Protein AF-A0A7S2AHQ2-F1 (afdb_monomer_lite)

Foldseek 3Di:
DALVVCVVVVVVVVVVCVVVVNNDDDRDDFQPDDPNDDPVCPDPDPDDNCNRCVQVDLVNRLVVLLVVLVDQAPDDPNDDPPHHVPDAAEQEDEEVSLLSSVVSCVVPVVSHVYYDRHPYPNCVPVD

pLDDT: mean 93.43, std 5.97, range [57.47, 98.69]

Radius of gyration: 15.92 Å; chains: 1; bounding box: 41×31×38 Å

Organism: NCBI:txid41880

InterPro domains:
  IPR008758 Peptidase S28 [PF05577] (10-127)
  IPR029058 Alpha/Beta hydrolase fold [G3DSA:3.40.50.1820] (1-127)
  IPR029058 Alpha/Beta hydrolase fold [SSF53474] (9-111)

Secondary structure (DSSP, 8-state):
--HHHHHHH-HHHHHHHTTTTSPPP---PPTTSTT---GGGS--SS--HHHHHTT-SHHHHHHHHHHHHHHHHH-STT--TT--TT---EEEEETHHHHHHHHHHHH-TTT-SEEEEET--TTTT--

Sequence (127 aa):
ADVTLYLNATGLMWESASKLDDAALVFAEHRYYGKSLPENLLRDDETTLSDKLRFLSVEQALADYAHLIFTLKNGGAASIPGVGPSSPFIAFGGSYGGMLAYWFRLTYPASTVGAIAASAPAFSFLD

Structure (mmCIF, N/CA/C/O backbone):
data_AF-A0A7S2AHQ2-F1
#
_entry.id   AF-A0A7S2AHQ2-F1
#
loop_
_atom_site.group_PDB
_atom_site.id
_atom_site.type_symbol
_atom_site.label_atom_id
_atom_site.label_alt_id
_atom_site.label_comp_id
_atom_site.label_asym_id
_atom_site.label_entity_id
_atom_site.label_seq_id
_atom_site.pdbx_PDB_ins_code
_atom_site.Cartn_x
_atom_site.Cartn_y
_atom_site.Cartn_z
_atom_site.occupancy
_atom_site.B_iso_or_equiv
_atom_site.auth_seq_id
_atom_site.auth_comp_id
_atom_site.auth_asym_id
_atom_site.auth_atom_id
_atom_site.pdbx_PDB_model_num
ATOM 1 N N . ALA A 1 1 ? 1.102 5.611 -10.631 1.00 74.31 1 ALA A N 1
ATOM 2 C CA . ALA A 1 1 ? 0.630 6.997 -10.426 1.00 74.31 1 ALA A CA 1
ATOM 3 C C . ALA A 1 1 ? 1.210 7.516 -9.117 1.00 74.31 1 ALA A C 1
ATOM 5 O O . ALA A 1 1 ? 1.493 6.685 -8.261 1.00 74.31 1 ALA A O 1
ATOM 6 N N . ASP A 1 2 ? 1.405 8.829 -8.988 1.00 86.56 2 ASP A N 1
ATOM 7 C CA . ASP A 1 2 ? 1.795 9.472 -7.722 1.00 86.56 2 ASP A CA 1
ATOM 8 C C . ASP A 1 2 ? 0.761 9.159 -6.625 1.00 86.56 2 ASP A C 1
ATOM 10 O O . ASP A 1 2 ? -0.445 9.110 -6.898 1.00 86.56 2 ASP A O 1
ATOM 14 N N . VAL A 1 3 ? 1.226 8.912 -5.399 1.00 91.31 3 VAL A N 1
ATOM 15 C CA . VAL A 1 3 ? 0.376 8.511 -4.271 1.00 91.31 3 VAL A CA 1
ATOM 16 C C . VAL A 1 3 ? -0.697 9.548 -3.912 1.00 91.31 3 VAL A C 1
ATOM 18 O O . VAL A 1 3 ? -1.783 9.183 -3.453 1.00 91.31 3 VAL A O 1
ATOM 21 N N . THR A 1 4 ? -0.450 10.832 -4.177 1.00 91.88 4 THR A N 1
ATOM 22 C CA . THR A 1 4 ? -1.382 11.939 -3.901 1.00 91.88 4 THR A CA 1
ATOM 23 C C . THR A 1 4 ? -2.707 11.802 -4.646 1.00 91.88 4 THR A C 1
ATOM 25 O O . THR A 1 4 ? -3.745 12.224 -4.134 1.00 91.88 4 THR A O 1
ATOM 28 N N . LEU A 1 5 ? -2.711 11.140 -5.810 1.00 90.88 5 LEU A N 1
ATOM 29 C CA . LEU A 1 5 ? -3.942 10.799 -6.522 1.00 90.88 5 LEU A CA 1
ATOM 30 C C . LEU A 1 5 ? -4.876 9.969 -5.632 1.00 90.88 5 LEU A C 1
ATOM 32 O O . LEU A 1 5 ? -6.066 10.262 -5.539 1.00 90.88 5 LEU A O 1
ATOM 36 N N . TYR A 1 6 ? -4.339 8.953 -4.957 1.00 92.19 6 TYR A N 1
ATOM 37 C CA . TYR A 1 6 ? -5.125 8.072 -4.096 1.00 92.19 6 TYR A CA 1
ATOM 38 C C . TYR A 1 6 ? -5.517 8.760 -2.794 1.00 92.19 6 TYR A C 1
ATOM 40 O O . TYR A 1 6 ? -6.646 8.582 -2.340 1.00 92.19 6 TYR A O 1
ATOM 48 N N . LEU A 1 7 ? -4.635 9.592 -2.236 1.00 91.81 7 LEU A N 1
ATOM 49 C CA . LEU A 1 7 ? -4.940 10.419 -1.068 1.00 91.81 7 LEU A CA 1
ATOM 50 C C . LEU A 1 7 ? -6.206 11.259 -1.304 1.00 91.81 7 LEU A C 1
ATOM 52 O O . LEU A 1 7 ? -7.108 11.273 -0.467 1.00 91.81 7 LEU A O 1
ATOM 56 N N . ASN A 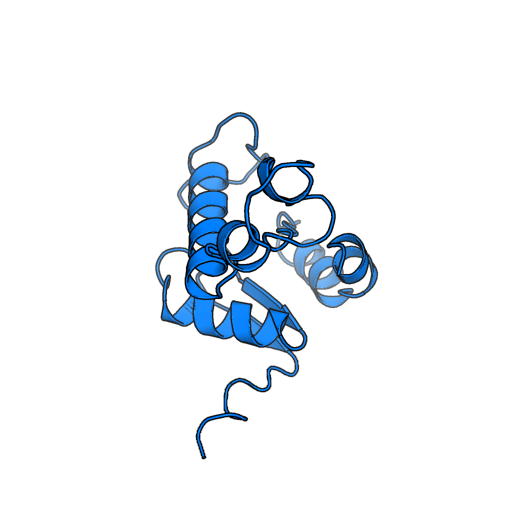1 8 ? -6.302 11.883 -2.481 1.00 91.62 8 ASN A N 1
ATOM 57 C CA . ASN A 1 8 ? -7.409 12.766 -2.849 1.00 91.62 8 ASN A CA 1
ATOM 58 C C . ASN A 1 8 ? -8.669 12.025 -3.329 1.00 91.62 8 ASN A C 1
ATOM 60 O O . ASN A 1 8 ? -9.758 12.590 -3.281 1.00 91.62 8 ASN A O 1
ATOM 64 N N . ALA A 1 9 ? -8.540 10.782 -3.805 1.00 92.00 9 ALA A N 1
ATOM 65 C CA . ALA A 1 9 ? -9.644 10.026 -4.405 1.00 92.00 9 ALA A CA 1
ATOM 66 C C . ALA A 1 9 ? -10.218 8.912 -3.508 1.00 92.00 9 ALA A C 1
ATOM 68 O O . ALA A 1 9 ? -11.219 8.294 -3.869 1.00 92.00 9 ALA A O 1
ATOM 69 N N . THR A 1 10 ? -9.624 8.645 -2.340 1.00 92.88 10 THR A N 1
ATOM 70 C CA . THR A 1 10 ? -10.043 7.543 -1.453 1.00 92.88 10 THR A CA 1
ATOM 71 C C . THR A 1 10 ? -10.824 8.054 -0.239 1.00 92.88 10 THR A C 1
ATOM 73 O O . THR A 1 10 ? -10.416 7.869 0.906 1.00 92.88 10 THR A O 1
ATOM 76 N N . GLY A 1 11 ? -11.975 8.695 -0.484 1.00 94.56 11 GLY A N 1
ATOM 77 C CA . GLY A 1 11 ? -12.836 9.284 0.559 1.00 94.56 11 GLY A CA 1
ATOM 78 C C . GLY A 1 11 ? -13.212 8.312 1.686 1.00 94.56 11 GLY A C 1
ATOM 79 O O . GLY A 1 11 ? -13.162 8.671 2.860 1.00 94.56 11 GLY A O 1
ATOM 80 N N . LEU A 1 12 ? -13.467 7.044 1.345 1.00 95.31 12 LEU A N 1
ATOM 81 C CA . LEU A 1 12 ? -13.839 6.011 2.316 1.00 95.31 12 LEU A CA 1
ATOM 82 C C . LEU A 1 12 ? -12.793 5.812 3.427 1.00 95.31 12 LEU A C 1
ATOM 84 O O . LEU A 1 12 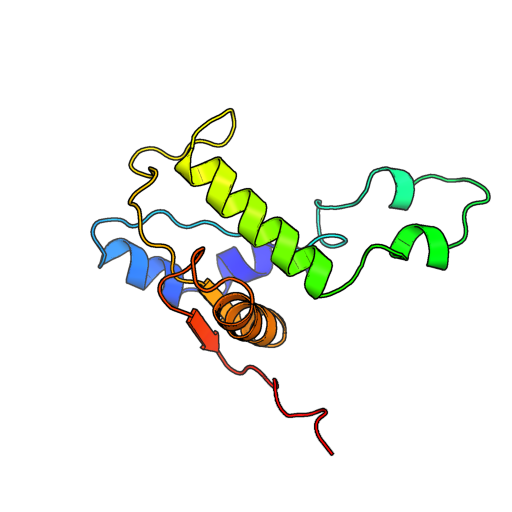? -13.173 5.531 4.563 1.00 95.31 12 LEU A O 1
ATOM 88 N N . MET A 1 13 ? -11.493 5.958 3.135 1.00 96.19 13 MET A N 1
ATOM 89 C CA . MET A 1 13 ? -10.446 5.842 4.160 1.00 96.19 13 MET A CA 1
ATOM 90 C C . MET A 1 13 ? -10.563 6.968 5.193 1.00 96.19 13 MET A C 1
ATOM 92 O O . MET A 1 13 ? -10.530 6.696 6.390 1.00 96.19 13 MET A O 1
ATOM 96 N N . TRP A 1 14 ? -10.781 8.205 4.742 1.00 96.06 14 TRP A N 1
ATOM 97 C CA . TRP A 1 14 ? -10.970 9.373 5.608 1.00 96.06 14 TRP A CA 1
ATOM 98 C C . TRP A 1 14 ? -12.225 9.255 6.481 1.00 96.06 14 TRP A C 1
ATOM 100 O O . TRP A 1 14 ? -12.185 9.482 7.692 1.00 96.06 14 TRP A O 1
ATOM 110 N N . GLU A 1 15 ? -13.339 8.835 5.884 1.00 95.81 15 GLU A N 1
ATOM 111 C CA . GLU A 1 15 ? -14.598 8.632 6.605 1.00 95.81 15 GLU A CA 1
ATOM 112 C C . GLU A 1 15 ? -14.526 7.479 7.610 1.00 95.81 15 GLU A C 1
ATOM 114 O O . GLU A 1 15 ? -15.155 7.540 8.664 1.00 95.81 15 GLU A O 1
ATOM 119 N N . SER A 1 16 ? -13.779 6.419 7.293 1.00 94.88 16 SER A N 1
ATOM 120 C CA . SER A 1 16 ? -13.617 5.272 8.190 1.00 94.88 16 SER A CA 1
ATOM 121 C C . SER A 1 16 ? -12.684 5.606 9.348 1.00 94.88 16 SER A C 1
ATOM 123 O O . SER A 1 16 ? -13.000 5.268 10.484 1.00 94.88 16 SER A O 1
ATOM 125 N N . ALA A 1 17 ? -11.574 6.302 9.085 1.00 94.06 17 ALA A N 1
ATOM 126 C CA . ALA A 1 17 ? -10.613 6.692 10.112 1.00 94.06 17 ALA A CA 1
ATOM 127 C C . ALA A 1 17 ? -11.258 7.530 11.221 1.00 94.06 17 ALA A C 1
ATOM 129 O O . ALA A 1 17 ? -11.116 7.189 12.392 1.00 94.06 17 ALA A O 1
ATOM 130 N N . SER A 1 18 ? -12.060 8.538 10.856 1.00 94.75 18 SER A N 1
ATOM 131 C CA . SER A 1 18 ? -12.775 9.381 11.833 1.00 94.75 18 SER A CA 1
ATOM 132 C C . SER A 1 18 ? -13.810 8.623 12.677 1.00 94.75 18 SER A C 1
ATOM 134 O O . SER A 1 18 ? -14.196 9.078 13.748 1.00 94.75 18 SER A O 1
ATOM 136 N N . LYS A 1 19 ? -14.269 7.449 12.223 1.00 95.06 19 LYS A N 1
ATOM 137 C CA . LYS A 1 19 ? -15.205 6.583 12.963 1.00 95.06 19 LYS A CA 1
ATOM 138 C C . LYS A 1 19 ? -14.506 5.501 13.787 1.00 95.06 19 LYS A C 1
ATOM 140 O O . LYS A 1 19 ? -15.163 4.836 14.583 1.00 95.06 19 LYS A O 1
ATOM 145 N N . LEU A 1 20 ? -13.206 5.299 13.584 1.00 91.19 20 LEU A N 1
ATOM 146 C CA . LEU A 1 20 ? -12.400 4.254 14.212 1.00 91.19 20 LEU A CA 1
ATOM 147 C C . LEU A 1 20 ? -11.407 4.860 15.209 1.00 91.19 20 LEU A C 1
ATOM 149 O O . LEU A 1 20 ? -10.224 4.538 15.162 1.00 91.19 20 LEU A O 1
ATOM 153 N N . ASP A 1 21 ? -11.912 5.733 16.087 1.00 87.44 21 ASP A N 1
ATOM 154 C CA . ASP A 1 21 ? -11.120 6.422 17.119 1.00 87.44 21 ASP A CA 1
ATOM 155 C C . ASP A 1 21 ? -9.919 7.181 16.524 1.00 87.44 21 ASP A C 1
ATOM 157 O O . ASP A 1 21 ? -8.778 7.025 16.951 1.00 87.44 21 ASP A O 1
ATOM 161 N N . ASP A 1 22 ? -10.189 7.945 15.457 1.00 86.75 22 ASP A N 1
ATOM 162 C CA . ASP A 1 22 ? -9.200 8.716 14.695 1.00 86.75 22 ASP A CA 1
ATOM 163 C C . ASP A 1 22 ? -7.985 7.882 14.254 1.00 86.75 22 ASP A C 1
ATOM 165 O O . ASP A 1 22 ? -6.821 8.257 14.431 1.00 86.75 22 ASP A O 1
ATOM 169 N N . ALA A 1 23 ? -8.267 6.726 13.643 1.00 93.75 23 ALA A N 1
ATOM 170 C CA . ALA A 1 23 ? -7.242 5.810 13.163 1.00 93.75 23 ALA A CA 1
ATOM 171 C C . ALA A 1 23 ? -6.224 6.510 12.244 1.00 93.75 23 ALA A C 1
ATOM 173 O O . ALA A 1 23 ? -6.579 7.253 11.325 1.00 93.75 23 ALA A O 1
ATOM 174 N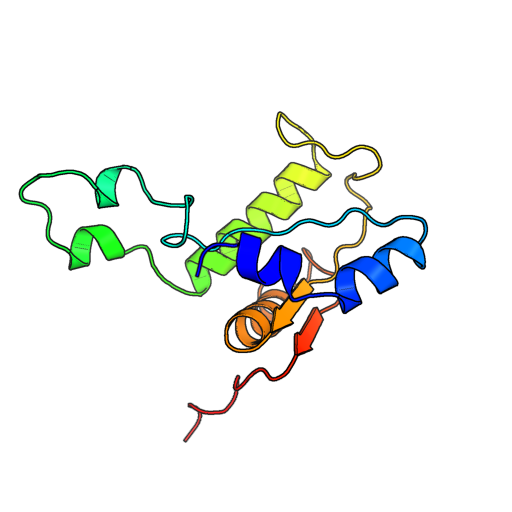 N . ALA A 1 24 ? -4.941 6.207 12.446 1.00 94.38 24 ALA A N 1
ATOM 175 C CA . ALA A 1 24 ? -3.877 6.729 11.600 1.00 94.38 24 ALA A CA 1
ATOM 176 C C . ALA A 1 24 ? -4.047 6.278 10.138 1.00 94.38 24 ALA A C 1
ATOM 178 O O . ALA A 1 24 ? -4.227 5.092 9.849 1.00 94.38 24 ALA A O 1
ATOM 179 N N . LEU A 1 25 ? -3.922 7.225 9.207 1.00 94.94 25 LEU A N 1
ATOM 180 C CA . LEU A 1 25 ? -3.936 6.958 7.772 1.00 94.94 25 LEU A CA 1
ATOM 181 C C . LEU A 1 25 ? -2.516 6.944 7.215 1.00 94.94 25 LEU A C 1
ATOM 183 O O . LEU A 1 25 ? -1.768 7.910 7.350 1.00 94.94 25 LEU A O 1
ATOM 187 N N . VAL A 1 26 ? -2.167 5.848 6.544 1.00 95.44 26 VAL A N 1
ATOM 188 C CA . VAL A 1 26 ? -0.866 5.664 5.897 1.00 95.44 26 VAL A CA 1
ATOM 189 C C . VAL A 1 26 ? -1.093 5.383 4.420 1.00 95.44 26 VAL A C 1
ATOM 191 O O . VAL A 1 26 ? -1.677 4.365 4.055 1.00 95.44 26 VAL A O 1
ATOM 194 N N . PHE A 1 27 ? -0.601 6.279 3.567 1.00 96.44 27 PHE A N 1
ATOM 195 C CA . PHE A 1 27 ? -0.584 6.098 2.119 1.00 96.44 27 PHE A CA 1
ATOM 196 C C . PHE A 1 27 ? 0.843 5.762 1.682 1.00 96.44 27 PHE A C 1
ATOM 198 O O . PHE A 1 27 ? 1.698 6.640 1.591 1.00 96.44 27 PHE A O 1
ATOM 205 N N . ALA A 1 28 ? 1.107 4.476 1.451 1.00 96.19 28 ALA A N 1
ATOM 206 C CA . ALA A 1 28 ? 2.413 3.997 1.016 1.00 96.19 28 ALA A CA 1
ATOM 207 C C . ALA A 1 28 ? 2.542 4.109 -0.509 1.00 96.19 28 ALA A C 1
ATOM 209 O O . ALA A 1 28 ? 1.827 3.432 -1.252 1.00 96.19 28 ALA A O 1
ATOM 210 N N . GLU A 1 29 ? 3.452 4.958 -0.985 1.00 97.56 29 GLU A N 1
ATOM 211 C CA . GLU A 1 29 ? 3.739 5.060 -2.414 1.00 97.56 29 GLU A CA 1
ATOM 212 C C . GLU A 1 29 ? 4.427 3.783 -2.916 1.00 97.56 29 GLU A C 1
ATOM 214 O O . GLU A 1 29 ? 5.296 3.209 -2.260 1.00 97.56 29 GLU A O 1
ATOM 219 N N . HIS A 1 30 ? 3.990 3.289 -4.073 1.00 97.81 30 HIS A N 1
ATOM 220 C CA . HIS A 1 30 ? 4.547 2.081 -4.668 1.00 97.81 30 HIS A CA 1
ATOM 221 C C . HIS A 1 30 ? 5.944 2.366 -5.227 1.00 97.81 30 HIS A C 1
ATOM 223 O O . HIS A 1 30 ? 6.140 3.370 -5.915 1.00 97.81 30 HIS A O 1
ATOM 229 N N . ARG A 1 31 ? 6.896 1.445 -5.019 1.00 97.19 31 ARG A N 1
ATOM 230 C CA . ARG A 1 31 ? 8.229 1.531 -5.636 1.00 97.19 31 ARG A CA 1
ATOM 231 C C . ARG A 1 31 ? 8.144 1.796 -7.142 1.00 97.19 31 ARG A C 1
ATOM 233 O O . ARG A 1 31 ? 7.279 1.238 -7.815 1.00 97.19 31 ARG A O 1
ATOM 240 N N . TYR A 1 32 ? 9.060 2.604 -7.665 1.00 96.38 32 TYR A N 1
ATOM 241 C CA . TYR A 1 32 ? 9.116 3.067 -9.058 1.00 96.38 32 TYR A CA 1
ATOM 242 C C . TYR A 1 32 ? 7.983 4.010 -9.504 1.00 96.38 32 TYR A C 1
ATOM 244 O O . TYR A 1 32 ? 7.898 4.332 -10.688 1.00 96.38 32 TYR A O 1
ATOM 252 N N . TYR A 1 33 ? 7.140 4.500 -8.593 1.00 95.94 33 TYR A N 1
ATOM 253 C CA . TYR A 1 33 ? 6.140 5.525 -8.895 1.00 95.94 33 TYR A CA 1
ATOM 254 C C . TYR A 1 33 ? 6.363 6.781 -8.056 1.00 95.94 33 TYR A C 1
ATOM 256 O O . TYR A 1 33 ? 6.915 6.712 -6.963 1.00 95.94 33 TYR A O 1
ATOM 264 N N . GLY A 1 34 ? 5.920 7.925 -8.589 1.00 94.56 34 GLY A N 1
ATOM 265 C CA . GLY A 1 34 ? 6.007 9.217 -7.910 1.00 94.56 34 GLY A CA 1
ATOM 266 C C . GLY A 1 34 ? 7.442 9.562 -7.522 1.00 94.56 34 GLY A C 1
ATOM 267 O O . GLY A 1 34 ? 8.310 9.690 -8.386 1.00 94.56 34 GLY A O 1
ATOM 268 N N . LYS A 1 35 ? 7.679 9.712 -6.221 1.00 94.50 35 LYS A N 1
ATOM 269 C CA . LYS A 1 35 ? 8.981 10.014 -5.620 1.00 94.50 35 LYS A CA 1
ATOM 270 C C . LYS A 1 35 ? 9.689 8.776 -5.070 1.00 94.50 35 LYS A C 1
ATOM 272 O O . LYS A 1 35 ? 10.880 8.857 -4.783 1.00 94.50 35 LYS A O 1
ATOM 277 N N . SER A 1 36 ? 9.014 7.634 -4.949 1.00 95.44 36 SER A N 1
ATOM 278 C CA . SER A 1 36 ? 9.606 6.355 -4.532 1.00 95.44 36 SER A CA 1
ATOM 279 C C . SER A 1 36 ? 10.421 5.690 -5.647 1.00 95.44 36 SER A C 1
ATOM 281 O O . SER A 1 36 ? 10.166 4.550 -6.039 1.00 95.44 36 SER A O 1
ATOM 283 N N . LEU A 1 37 ? 11.417 6.401 -6.175 1.00 94.31 37 LEU A N 1
ATOM 284 C CA . LEU A 1 37 ? 12.282 5.939 -7.259 1.00 94.31 37 LEU A CA 1
ATOM 285 C C . LEU A 1 37 ? 13.633 5.471 -6.698 1.00 94.31 37 LEU A C 1
ATOM 287 O O . LEU A 1 37 ? 14.263 6.224 -5.954 1.00 94.31 37 LEU A O 1
ATOM 291 N N . PRO A 1 38 ? 14.121 4.269 -7.060 1.00 90.50 38 PRO A N 1
ATOM 292 C CA . PRO A 1 38 ? 15.496 3.887 -6.763 1.00 90.50 38 PRO A CA 1
ATOM 293 C C . PRO A 1 38 ? 16.474 4.902 -7.355 1.00 90.50 38 PRO A C 1
ATOM 295 O O . PRO A 1 38 ? 16.294 5.339 -8.492 1.00 90.50 38 PRO A O 1
ATOM 298 N N . GLU A 1 39 ? 17.531 5.244 -6.617 1.00 87.69 39 GLU A N 1
ATOM 299 C CA . GLU A 1 39 ? 18.503 6.264 -7.040 1.00 87.69 39 GLU A CA 1
ATOM 300 C C . GLU A 1 39 ? 19.084 5.982 -8.431 1.00 87.69 39 GLU A C 1
ATOM 302 O O . GLU A 1 39 ? 19.330 6.897 -9.213 1.00 87.69 39 GLU A O 1
ATOM 307 N N . ASN A 1 40 ? 19.272 4.703 -8.769 1.00 86.81 40 ASN A N 1
ATOM 308 C CA . ASN A 1 40 ? 19.830 4.287 -10.049 1.00 86.81 40 ASN A CA 1
ATOM 309 C C . ASN A 1 40 ? 18.861 4.372 -11.234 1.00 86.81 40 ASN A C 1
ATOM 311 O O . ASN A 1 40 ? 19.308 4.252 -12.372 1.00 86.81 40 ASN A O 1
ATOM 315 N N . LEU A 1 41 ? 17.564 4.590 -11.002 1.00 90.12 41 LEU A N 1
ATOM 316 C CA . LEU A 1 41 ? 16.576 4.683 -12.075 1.00 90.12 41 LEU A CA 1
ATOM 317 C C . LEU A 1 41 ? 16.813 5.909 -12.966 1.00 90.12 41 LEU A C 1
ATOM 319 O O . LEU A 1 41 ? 16.625 5.828 -14.176 1.00 90.12 41 LEU A O 1
ATOM 323 N N . LEU A 1 42 ? 17.236 7.025 -12.366 1.00 87.00 42 LEU A N 1
ATOM 324 C CA . LEU A 1 42 ? 17.437 8.308 -13.049 1.00 87.00 42 LEU A CA 1
ATOM 325 C C . LEU A 1 42 ? 18.902 8.580 -13.412 1.00 87.00 42 LEU A C 1
ATOM 327 O O . LEU A 1 42 ? 19.210 9.641 -13.949 1.00 87.00 42 LEU A O 1
ATOM 331 N N . ARG A 1 43 ? 19.815 7.650 -13.103 1.00 88.81 43 ARG A N 1
ATOM 332 C CA . ARG A 1 43 ? 21.230 7.798 -13.454 1.00 88.81 43 ARG A CA 1
ATOM 333 C C . ARG A 1 43 ? 21.395 7.726 -14.965 1.00 88.81 43 ARG A C 1
ATOM 335 O O . ARG A 1 43 ? 20.871 6.810 -15.604 1.00 88.81 43 ARG A O 1
ATOM 342 N N . ASP A 1 44 ? 22.145 8.679 -15.498 1.00 88.75 44 ASP A N 1
ATOM 343 C CA . ASP A 1 44 ? 22.608 8.678 -16.880 1.00 88.75 44 ASP A CA 1
ATOM 344 C C . ASP A 1 44 ? 23.930 7.900 -16.944 1.00 88.75 44 ASP A C 1
ATOM 346 O O . ASP A 1 44 ? 25.012 8.432 -16.696 1.00 88.75 44 ASP A O 1
ATOM 350 N N . ASP A 1 45 ? 23.808 6.584 -17.110 1.00 91.25 45 ASP A N 1
ATOM 351 C CA . ASP A 1 45 ? 24.902 5.620 -17.195 1.00 91.25 45 ASP A CA 1
ATOM 352 C C . ASP A 1 45 ? 24.539 4.484 -18.167 1.00 91.25 45 ASP A C 1
ATOM 354 O O . ASP A 1 45 ? 23.388 4.353 -18.586 1.00 91.25 45 ASP A O 1
ATOM 358 N N . GLU A 1 46 ? 25.516 3.633 -18.492 1.00 93.38 46 GLU A N 1
ATOM 359 C CA . GLU A 1 46 ? 25.384 2.506 -19.437 1.00 93.38 46 GLU A CA 1
ATOM 360 C C . GLU A 1 46 ? 24.455 1.373 -18.946 1.00 93.38 46 GLU A C 1
ATOM 362 O O . GLU A 1 46 ? 24.329 0.326 -19.585 1.00 93.38 46 GLU A O 1
ATOM 367 N N . THR A 1 47 ? 23.809 1.530 -17.786 1.00 92.44 47 THR A N 1
ATOM 368 C CA . THR A 1 47 ? 22.944 0.498 -17.210 1.00 92.44 47 THR A CA 1
ATOM 369 C C . THR A 1 47 ? 21.645 0.395 -18.011 1.00 92.44 47 THR A C 1
ATOM 371 O O . THR A 1 47 ? 20.944 1.390 -18.222 1.00 92.44 47 THR A O 1
ATOM 374 N N . THR A 1 48 ? 21.272 -0.820 -18.420 1.00 93.88 48 THR A N 1
ATOM 375 C CA . THR A 1 48 ? 20.065 -1.030 -19.230 1.00 93.88 48 THR A CA 1
ATOM 376 C C . THR A 1 48 ? 18.788 -0.695 -18.453 1.00 93.88 48 THR A C 1
ATOM 378 O O . THR A 1 48 ? 18.737 -0.786 -17.224 1.00 93.88 48 THR A O 1
ATOM 381 N N . LEU A 1 49 ? 17.702 -0.365 -19.164 1.00 91.94 49 LEU A N 1
ATOM 382 C CA . LEU A 1 49 ? 16.397 -0.158 -18.524 1.00 91.94 49 LEU A CA 1
ATOM 383 C C . LEU A 1 49 ? 15.923 -1.415 -17.773 1.00 91.94 49 LEU A C 1
ATOM 385 O O . LEU A 1 49 ? 15.358 -1.300 -16.688 1.00 91.94 49 LEU A O 1
ATOM 389 N N . SER A 1 50 ? 16.194 -2.607 -18.314 1.00 94.06 50 SER A N 1
ATOM 390 C CA . SER A 1 50 ? 15.859 -3.877 -17.658 1.00 94.06 50 SER A CA 1
ATOM 391 C C . SER A 1 50 ? 16.573 -4.019 -16.315 1.00 94.06 50 SER A C 1
ATOM 393 O O . SER A 1 50 ? 15.954 -4.389 -15.321 1.00 94.06 50 SER A O 1
ATOM 395 N N . ASP A 1 51 ? 17.857 -3.662 -16.252 1.00 94.19 51 ASP A N 1
ATOM 396 C CA . ASP A 1 51 ? 18.625 -3.687 -15.007 1.00 94.19 51 ASP A CA 1
ATOM 397 C C . ASP A 1 51 ? 18.137 -2.639 -14.004 1.00 94.19 51 ASP A C 1
ATOM 399 O O . ASP A 1 51 ? 18.083 -2.912 -12.802 1.00 94.19 51 ASP A O 1
ATOM 403 N N . LYS A 1 52 ? 17.734 -1.454 -14.479 1.00 94.69 52 LYS A N 1
ATOM 404 C CA . LYS A 1 52 ? 17.145 -0.401 -13.635 1.00 94.69 52 LYS A CA 1
ATOM 405 C C . LYS A 1 52 ? 15.796 -0.839 -13.049 1.00 94.69 52 LYS A C 1
ATOM 407 O O . LYS A 1 52 ? 15.518 -0.558 -11.883 1.00 94.69 52 LYS A O 1
ATOM 412 N N . LEU A 1 53 ? 14.988 -1.581 -13.811 1.00 96.00 53 LEU A N 1
ATOM 413 C CA . LEU A 1 53 ? 13.655 -2.058 -13.421 1.00 96.00 53 LEU A CA 1
ATOM 414 C C . LEU A 1 53 ? 13.633 -3.463 -12.803 1.00 96.00 53 LEU A C 1
ATOM 416 O O . LEU A 1 53 ? 12.561 -3.947 -12.456 1.00 96.00 53 LEU A O 1
ATOM 420 N N . ARG A 1 54 ? 14.783 -4.118 -12.606 1.00 95.44 54 ARG A N 1
ATOM 421 C CA . ARG A 1 54 ? 14.844 -5.513 -12.125 1.00 95.44 54 ARG A CA 1
ATOM 422 C C . ARG A 1 54 ? 14.160 -5.769 -10.776 1.00 95.44 54 ARG A C 1
ATOM 424 O O . ARG A 1 54 ? 13.873 -6.914 -10.452 1.00 95.44 54 ARG A O 1
ATOM 431 N N . PHE A 1 55 ? 13.924 -4.723 -9.980 1.00 96.50 55 PHE A N 1
ATOM 432 C CA . PHE A 1 55 ? 13.230 -4.816 -8.693 1.00 96.50 55 PHE A CA 1
ATOM 433 C C . PHE A 1 55 ? 11.793 -4.274 -8.729 1.00 96.50 55 PHE A C 1
ATOM 435 O O . PHE A 1 55 ? 11.168 -4.140 -7.673 1.00 96.50 55 PHE A O 1
ATOM 442 N N . LEU A 1 56 ? 11.260 -3.945 -9.908 1.00 97.62 56 LEU A N 1
ATOM 443 C CA . LEU A 1 56 ? 9.863 -3.572 -10.100 1.00 97.62 56 LEU A CA 1
ATOM 444 C C . LEU A 1 56 ? 9.013 -4.843 -10.211 1.00 97.62 56 LEU A C 1
ATOM 446 O O . LEU A 1 56 ? 8.720 -5.318 -11.304 1.00 97.62 56 LEU A O 1
ATOM 450 N N . SER A 1 57 ? 8.626 -5.402 -9.064 1.00 97.69 57 SER A N 1
ATOM 451 C CA . SER A 1 57 ? 7.727 -6.558 -8.989 1.00 97.69 57 SER A CA 1
ATOM 452 C C . SER A 1 57 ? 6.690 -6.398 -7.876 1.00 97.69 57 SER A C 1
ATOM 454 O O . SER A 1 57 ? 6.847 -5.563 -6.978 1.00 97.69 57 SER A O 1
ATOM 456 N N . VAL A 1 58 ? 5.627 -7.207 -7.937 1.00 97.50 58 VAL A N 1
ATOM 457 C CA . VAL A 1 58 ? 4.572 -7.239 -6.914 1.00 97.50 58 VAL A CA 1
ATOM 458 C C . VAL A 1 58 ? 5.146 -7.705 -5.580 1.00 97.50 58 VAL A C 1
ATOM 460 O O . VAL A 1 58 ? 4.952 -7.042 -4.570 1.00 97.50 58 VAL A O 1
ATOM 463 N N . GLU A 1 59 ? 5.902 -8.801 -5.568 1.00 98.25 59 GLU A N 1
ATOM 464 C CA . GLU A 1 59 ? 6.500 -9.399 -4.366 1.00 98.25 59 GLU A CA 1
ATOM 465 C C . GLU A 1 59 ? 7.355 -8.385 -3.614 1.00 98.25 59 GLU A C 1
ATOM 467 O O . GLU A 1 59 ? 7.282 -8.246 -2.396 1.00 98.25 59 GLU A O 1
ATOM 472 N N . GLN A 1 60 ? 8.136 -7.637 -4.379 1.00 98.38 60 GLN A N 1
ATOM 473 C CA . GLN A 1 60 ? 8.992 -6.572 -3.911 1.00 98.38 60 GLN A CA 1
ATOM 474 C C . GLN A 1 60 ? 8.195 -5.398 -3.310 1.00 98.38 60 GLN A C 1
ATOM 476 O O . GLN A 1 60 ? 8.518 -4.938 -2.218 1.00 98.38 60 GLN A O 1
ATOM 481 N N . ALA A 1 61 ? 7.115 -4.954 -3.960 1.00 98.44 61 ALA A N 1
ATOM 482 C CA . ALA A 1 61 ? 6.231 -3.929 -3.401 1.00 98.44 61 ALA A CA 1
ATOM 483 C C . ALA A 1 61 ? 5.519 -4.402 -2.118 1.00 98.44 61 ALA A C 1
ATOM 485 O O . ALA A 1 61 ? 5.416 -3.652 -1.150 1.00 98.44 61 ALA A O 1
ATOM 486 N N . LEU A 1 62 ? 5.074 -5.663 -2.066 1.00 98.69 62 LEU A N 1
ATOM 487 C CA . LEU A 1 62 ? 4.476 -6.242 -0.859 1.00 98.69 62 LEU A CA 1
ATOM 488 C C . LEU A 1 62 ? 5.487 -6.320 0.295 1.00 98.69 62 LEU A C 1
ATOM 490 O O . LEU A 1 62 ? 5.130 -6.044 1.442 1.00 98.69 62 LEU A O 1
ATOM 494 N N . ALA A 1 63 ? 6.748 -6.649 0.001 1.00 98.56 63 ALA A N 1
ATOM 495 C CA . ALA A 1 63 ? 7.821 -6.639 0.989 1.00 98.56 63 ALA A CA 1
ATOM 496 C C . ALA A 1 63 ? 8.079 -5.228 1.547 1.00 98.56 63 ALA A C 1
ATOM 498 O O . ALA A 1 63 ? 8.251 -5.087 2.760 1.00 98.56 63 ALA A O 1
ATOM 499 N N . ASP A 1 64 ? 8.023 -4.185 0.709 1.00 98.19 64 ASP A N 1
ATOM 500 C CA . ASP A 1 64 ? 8.132 -2.793 1.171 1.00 98.19 64 ASP A CA 1
ATOM 501 C C . ASP A 1 64 ? 7.014 -2.440 2.151 1.00 98.19 64 ASP A C 1
ATOM 503 O O . ASP A 1 64 ? 7.274 -1.862 3.204 1.00 98.19 64 ASP A O 1
ATOM 507 N N . TYR A 1 65 ? 5.770 -2.822 1.846 1.00 98.25 65 TYR A N 1
ATOM 508 C CA . TYR A 1 65 ? 4.629 -2.558 2.724 1.00 98.25 65 TYR A CA 1
ATOM 509 C C . TYR A 1 65 ? 4.736 -3.309 4.054 1.00 98.25 65 TYR A C 1
ATOM 511 O O . TYR A 1 65 ? 4.443 -2.742 5.108 1.00 98.25 65 TYR A O 1
ATOM 519 N N . ALA A 1 66 ? 5.200 -4.563 4.039 1.00 98.00 66 ALA A N 1
ATOM 520 C CA . ALA A 1 66 ? 5.462 -5.318 5.262 1.00 98.00 66 ALA A CA 1
ATOM 521 C C . ALA A 1 66 ? 6.546 -4.645 6.114 1.00 98.00 66 ALA A C 1
ATOM 523 O O . ALA A 1 66 ? 6.369 -4.487 7.325 1.00 98.00 66 ALA A O 1
ATOM 524 N N . HIS A 1 67 ? 7.641 -4.217 5.483 1.00 96.56 67 HIS A N 1
ATOM 525 C CA . HIS A 1 67 ? 8.732 -3.536 6.169 1.00 96.56 67 HIS A CA 1
ATOM 526 C C . HIS A 1 67 ? 8.298 -2.174 6.722 1.00 96.56 67 HIS A C 1
ATOM 528 O O . HIS A 1 67 ? 8.614 -1.849 7.864 1.00 96.56 67 HIS A O 1
ATOM 534 N N . LEU A 1 68 ? 7.504 -1.409 5.968 1.00 95.94 68 LEU A N 1
ATOM 535 C CA . LEU A 1 68 ? 6.938 -0.144 6.425 1.00 95.94 68 LEU A CA 1
ATOM 536 C C . LEU A 1 68 ? 6.080 -0.342 7.677 1.00 95.94 68 LEU A C 1
ATOM 538 O O . LEU A 1 68 ? 6.307 0.340 8.671 1.00 95.94 68 LEU A O 1
ATOM 542 N N . ILE A 1 69 ? 5.142 -1.297 7.674 1.00 96.31 69 ILE A N 1
ATOM 543 C CA . ILE A 1 69 ? 4.309 -1.589 8.855 1.00 96.31 69 ILE A CA 1
ATOM 544 C C . ILE A 1 69 ? 5.180 -1.994 10.046 1.00 96.31 69 ILE A C 1
ATOM 546 O O . ILE A 1 69 ? 4.949 -1.525 11.160 1.00 96.31 69 ILE A O 1
ATOM 550 N N . PHE A 1 70 ? 6.195 -2.834 9.829 1.00 95.00 70 PHE A N 1
ATOM 551 C CA . PHE A 1 70 ? 7.137 -3.208 10.881 1.00 95.00 70 PHE A CA 1
ATOM 552 C C . PHE A 1 70 ? 7.838 -1.979 11.478 1.00 95.00 70 PHE A C 1
ATOM 554 O O . PHE A 1 70 ? 7.875 -1.839 12.701 1.00 95.00 70 PHE A O 1
ATOM 561 N N . THR A 1 71 ? 8.341 -1.066 10.648 1.00 94.75 71 THR A N 1
ATOM 562 C CA . THR A 1 71 ? 9.007 0.159 11.111 1.00 94.75 71 THR A CA 1
ATOM 563 C C . THR A 1 71 ? 8.043 1.090 11.846 1.00 94.75 71 THR A C 1
ATOM 565 O O . THR A 1 71 ? 8.379 1.597 12.912 1.00 94.75 71 THR A O 1
ATOM 568 N N . LEU A 1 72 ? 6.815 1.262 11.346 1.00 94.69 72 LEU A N 1
ATOM 569 C CA . LEU A 1 72 ? 5.792 2.082 12.006 1.00 94.69 72 LEU A CA 1
ATOM 570 C C . LEU A 1 72 ? 5.432 1.550 13.399 1.00 94.69 72 LEU A C 1
ATOM 572 O O . LEU A 1 72 ? 5.239 2.333 14.324 1.00 94.69 72 LEU A O 1
ATOM 576 N N . LYS A 1 73 ? 5.363 0.224 13.559 1.00 93.69 73 LYS A N 1
ATOM 577 C CA . LYS A 1 73 ? 5.023 -0.433 14.828 1.00 93.69 73 LYS A CA 1
ATOM 578 C C . LYS A 1 73 ? 6.152 -0.424 15.855 1.00 93.69 73 LYS A C 1
ATOM 580 O O . LYS A 1 73 ? 5.874 -0.357 17.048 1.00 93.69 73 LYS A O 1
ATOM 585 N N . ASN A 1 74 ? 7.400 -0.549 15.408 1.00 92.00 74 ASN A N 1
ATOM 586 C CA . ASN A 1 74 ? 8.565 -0.668 16.294 1.00 92.00 74 ASN A CA 1
ATOM 587 C C . ASN A 1 74 ? 9.281 0.667 16.544 1.00 92.00 74 ASN A C 1
ATOM 589 O O . ASN A 1 74 ? 10.204 0.731 17.354 1.00 92.00 74 ASN A O 1
ATOM 593 N N . GLY A 1 75 ? 8.820 1.732 15.893 1.00 79.62 75 GLY A N 1
ATOM 594 C CA . GLY A 1 75 ? 9.330 3.081 16.055 1.00 79.62 75 GLY A CA 1
ATOM 595 C C . GLY A 1 75 ? 10.582 3.378 15.225 1.00 79.62 75 GLY A C 1
ATOM 596 O O . GLY A 1 75 ? 11.192 2.510 14.605 1.00 79.62 75 GLY A O 1
ATOM 597 N N . GLY A 1 76 ? 10.950 4.658 15.192 1.00 79.12 76 GLY A N 1
ATOM 598 C CA . GLY A 1 76 ? 12.088 5.196 14.452 1.00 79.12 76 GLY A CA 1
ATOM 599 C C . GLY A 1 76 ? 11.798 6.610 13.952 1.00 79.12 76 GLY A C 1
ATOM 600 O O . GLY A 1 76 ? 10.897 7.284 14.446 1.00 79.12 76 GLY A O 1
ATOM 601 N N . ALA A 1 77 ? 12.526 7.057 12.927 1.00 76.94 77 ALA A N 1
ATOM 602 C CA . ALA A 1 77 ? 12.303 8.372 12.312 1.00 76.94 77 ALA A CA 1
ATOM 603 C C . ALA A 1 77 ? 10.899 8.534 11.686 1.00 76.94 77 ALA A C 1
ATOM 605 O O . ALA A 1 77 ? 10.470 9.656 11.437 1.00 76.94 77 ALA A O 1
ATOM 606 N N . ALA A 1 78 ? 10.189 7.425 11.446 1.00 79.31 78 ALA A N 1
ATOM 607 C CA . ALA A 1 78 ? 8.857 7.387 10.846 1.00 79.31 78 ALA A CA 1
ATOM 608 C C . ALA A 1 78 ? 7.730 7.043 11.846 1.00 79.31 78 ALA A C 1
ATOM 610 O O . ALA A 1 78 ? 6.634 6.698 11.415 1.00 79.31 78 ALA A O 1
ATOM 611 N N . SER A 1 79 ? 7.973 7.090 13.164 1.00 86.19 79 SER A N 1
ATOM 612 C CA . SER A 1 79 ? 6.941 6.788 14.170 1.00 86.19 79 SER A CA 1
ATOM 613 C C . SER A 1 79 ? 5.697 7.668 14.009 1.00 86.19 79 SER A C 1
ATOM 615 O O . SER A 1 79 ? 5.807 8.885 13.860 1.00 86.19 79 SER A O 1
ATOM 617 N N . ILE A 1 80 ? 4.515 7.065 14.141 1.00 89.50 80 ILE A N 1
ATOM 618 C CA . ILE A 1 80 ? 3.235 7.780 14.200 1.00 89.50 80 ILE A CA 1
ATOM 619 C C . ILE A 1 80 ? 2.720 7.712 15.646 1.00 89.50 80 ILE A C 1
ATOM 621 O O . ILE A 1 80 ? 2.650 6.611 16.199 1.00 89.50 80 ILE A O 1
ATOM 625 N N . PRO A 1 81 ? 2.358 8.841 16.288 1.00 88.44 81 PRO A N 1
ATOM 626 C CA . PRO A 1 81 ? 1.774 8.828 17.628 1.00 88.44 81 PRO A CA 1
ATOM 627 C C . PRO A 1 81 ? 0.573 7.878 17.722 1.00 88.44 81 PRO A C 1
ATOM 629 O O . PRO A 1 81 ? -0.290 7.876 16.850 1.00 88.44 81 PRO A O 1
ATOM 632 N N . GLY A 1 82 ? 0.528 7.056 18.772 1.00 87.44 82 GLY A N 1
ATOM 633 C CA . GLY A 1 82 ? -0.545 6.073 18.979 1.00 87.44 82 GLY A CA 1
ATOM 634 C C . GLY A 1 82 ? -0.400 4.767 18.184 1.00 87.44 82 GLY A C 1
ATOM 635 O O . GLY A 1 82 ? -1.126 3.813 18.458 1.00 87.44 82 GLY A O 1
ATOM 636 N N . VAL A 1 83 ? 0.561 4.669 17.257 1.00 91.88 83 VAL A N 1
ATOM 637 C CA . VAL A 1 83 ? 0.895 3.413 16.570 1.00 91.88 83 VAL A CA 1
ATOM 638 C C . VAL A 1 83 ? 2.012 2.694 17.324 1.00 91.88 83 VAL A C 1
ATOM 640 O O . VAL A 1 83 ? 3.054 3.274 17.618 1.00 91.88 83 VAL A O 1
ATOM 643 N N . GLY A 1 84 ? 1.802 1.415 17.629 1.00 93.06 84 GLY A N 1
ATOM 644 C CA . GLY A 1 84 ? 2.768 0.575 18.330 1.00 93.06 84 GLY A CA 1
ATOM 645 C C . GLY A 1 84 ? 2.668 -0.906 17.950 1.00 93.06 84 GLY A C 1
ATOM 646 O O . GLY A 1 84 ? 1.906 -1.273 17.050 1.00 93.06 84 GLY A O 1
ATOM 647 N N . PRO A 1 85 ? 3.407 -1.791 18.644 1.00 93.38 85 PRO A N 1
ATOM 648 C CA . PRO A 1 85 ? 3.521 -3.206 18.276 1.00 93.38 85 PRO A CA 1
ATOM 649 C C . PRO A 1 85 ? 2.183 -3.954 18.176 1.00 93.38 85 PRO A C 1
ATOM 651 O O . PRO A 1 85 ? 2.024 -4.831 17.325 1.00 93.38 85 PRO A O 1
ATOM 654 N N . SER A 1 86 ? 1.203 -3.584 19.006 1.00 93.50 86 SER A N 1
ATOM 655 C CA . SER A 1 86 ? -0.135 -4.187 19.048 1.00 93.50 86 SER A CA 1
ATOM 656 C C . SER A 1 86 ? -1.163 -3.526 18.123 1.00 93.50 86 SER A C 1
ATOM 658 O O . SER A 1 86 ? -2.281 -4.030 18.021 1.00 93.50 86 SER A O 1
ATOM 660 N N . SER A 1 87 ? -0.824 -2.430 17.435 1.00 94.25 87 SER A N 1
ATOM 661 C CA . SER A 1 87 ? -1.784 -1.716 16.587 1.00 94.25 87 SER A CA 1
ATOM 662 C C . SER A 1 87 ? -2.218 -2.583 15.391 1.00 94.25 87 SER A C 1
ATOM 664 O O . SER A 1 87 ? -1.361 -3.109 14.663 1.00 94.25 87 SER A O 1
ATOM 666 N N . PRO A 1 88 ? -3.530 -2.761 15.150 1.00 95.88 88 PRO A N 1
ATOM 667 C CA . PRO A 1 88 ? -4.020 -3.463 13.971 1.00 95.88 88 PRO A CA 1
ATOM 668 C C . PRO A 1 88 ? -3.855 -2.592 12.720 1.00 95.88 88 PRO A C 1
ATOM 670 O O . PRO A 1 88 ? -4.017 -1.378 12.770 1.00 95.88 88 PRO A O 1
ATOM 673 N N . PHE A 1 89 ? -3.559 -3.222 11.583 1.00 97.25 89 PHE A N 1
ATOM 674 C CA . PHE A 1 89 ? -3.505 -2.563 10.273 1.00 97.25 89 PHE A CA 1
ATOM 675 C C . PHE A 1 89 ? -4.501 -3.227 9.326 1.00 97.25 89 PHE A C 1
ATOM 677 O O . PHE A 1 89 ? -4.576 -4.454 9.275 1.00 97.25 89 PHE A O 1
ATOM 684 N N . ILE A 1 90 ? -5.236 -2.435 8.551 1.00 97.81 90 ILE A N 1
ATOM 685 C CA . ILE A 1 90 ? -6.117 -2.91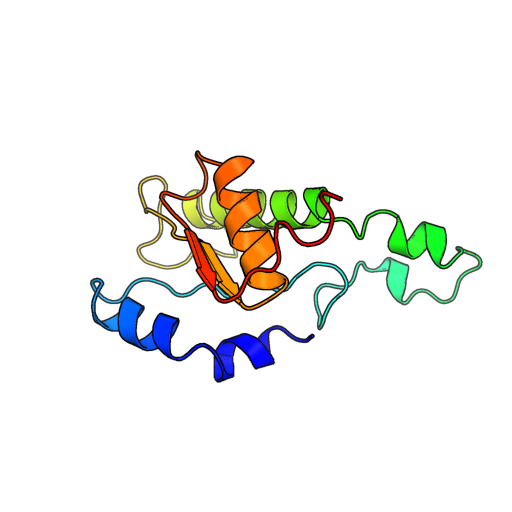6 7.480 1.00 97.81 90 ILE A CA 1
ATOM 686 C C . ILE A 1 90 ? -5.551 -2.399 6.160 1.00 97.81 90 ILE A C 1
ATOM 688 O O . ILE A 1 90 ? -5.297 -1.204 6.028 1.00 97.81 90 ILE A O 1
ATOM 692 N N . ALA A 1 91 ? -5.336 -3.284 5.186 1.00 98.25 91 ALA A N 1
ATOM 693 C CA . ALA A 1 91 ? -4.902 -2.871 3.855 1.00 98.25 91 ALA A CA 1
ATOM 694 C C . ALA A 1 91 ? -6.080 -2.302 3.053 1.00 98.25 91 ALA A C 1
ATOM 696 O O . ALA A 1 91 ? -7.171 -2.866 3.066 1.00 98.25 91 ALA A O 1
ATOM 697 N N . PHE A 1 92 ? -5.853 -1.227 2.307 1.00 98.19 92 PHE A N 1
ATOM 698 C CA . PHE A 1 92 ? -6.836 -0.644 1.395 1.00 98.19 92 PHE A CA 1
ATOM 699 C C . PHE A 1 92 ? -6.228 -0.499 0.007 1.00 98.19 92 PHE A C 1
ATOM 701 O O . PHE A 1 92 ? -5.056 -0.148 -0.127 1.00 98.19 92 PHE A O 1
ATOM 708 N N . GLY A 1 93 ? -7.034 -0.713 -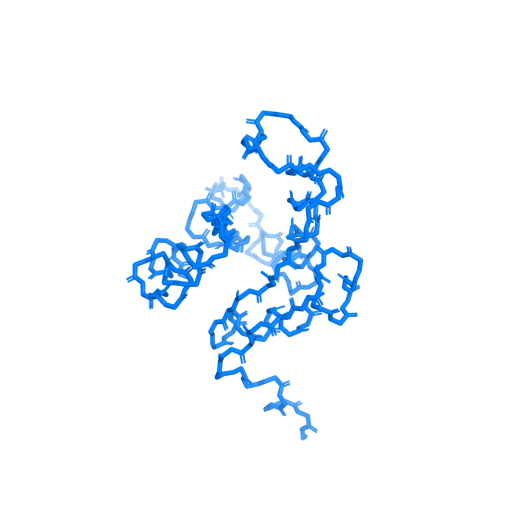1.028 1.00 97.50 93 GLY A N 1
ATOM 709 C CA . GLY A 1 93 ? -6.630 -0.381 -2.385 1.00 97.50 93 GLY A CA 1
ATOM 710 C C . GLY A 1 93 ? -7.748 -0.524 -3.408 1.00 97.50 93 GLY A C 1
ATOM 711 O O . GLY A 1 93 ? -8.696 -1.282 -3.209 1.00 97.50 93 GLY A O 1
ATOM 712 N N . GLY A 1 94 ? -7.617 0.211 -4.514 1.00 96.00 94 GLY A N 1
ATOM 713 C CA . GLY A 1 94 ? -8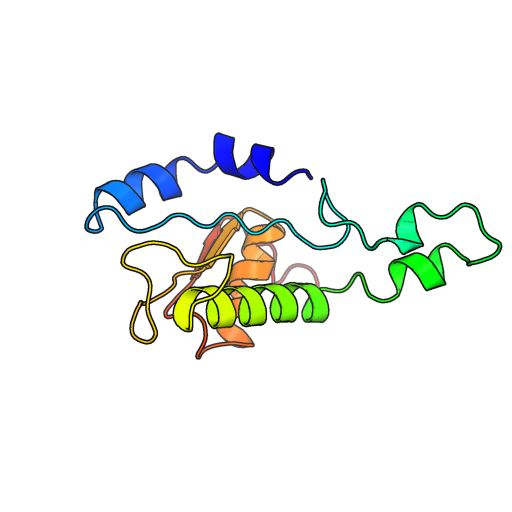.513 0.156 -5.669 1.00 96.00 94 GLY A CA 1
ATOM 714 C C . GLY A 1 94 ? -7.787 -0.283 -6.944 1.00 96.00 94 GLY A C 1
ATOM 715 O O . GLY A 1 94 ? -6.608 0.035 -7.111 1.00 96.00 94 GLY A O 1
ATOM 716 N N . SER A 1 95 ? -8.469 -0.986 -7.857 1.00 95.31 95 SER A N 1
ATOM 717 C CA . SER A 1 95 ? -7.881 -1.466 -9.125 1.00 95.31 95 SER A CA 1
ATOM 718 C C . SER A 1 95 ? -6.639 -2.342 -8.867 1.00 95.31 95 SER A C 1
ATOM 720 O O . SER A 1 95 ? -6.700 -3.245 -8.031 1.00 95.31 95 SER A O 1
ATOM 722 N N . TYR A 1 96 ? -5.494 -2.075 -9.504 1.00 96.12 96 TYR A N 1
ATOM 723 C CA . TYR A 1 96 ? -4.219 -2.732 -9.185 1.00 96.12 96 TYR A CA 1
ATOM 724 C C . TYR A 1 96 ? -3.839 -2.588 -7.701 1.00 96.12 96 TYR A C 1
ATOM 726 O O . TYR A 1 96 ? -3.400 -3.552 -7.083 1.00 96.12 96 TYR A O 1
ATOM 734 N N . GLY A 1 97 ? -4.097 -1.433 -7.078 1.00 97.19 97 GLY A N 1
ATOM 735 C CA . GLY A 1 97 ? -3.925 -1.266 -5.632 1.00 97.19 97 GLY A CA 1
ATOM 736 C C . GLY A 1 97 ? -4.820 -2.208 -4.820 1.00 97.19 97 GLY A C 1
ATOM 737 O O . GLY A 1 97 ? -4.422 -2.686 -3.763 1.00 97.19 97 GLY A O 1
ATOM 738 N N . GLY A 1 98 ? -6.010 -2.534 -5.329 1.00 97.62 98 GLY A N 1
ATOM 739 C CA . GLY A 1 98 ? -6.898 -3.532 -4.735 1.00 97.62 98 GLY A CA 1
ATOM 740 C C . GLY A 1 98 ? -6.334 -4.947 -4.856 1.00 97.62 98 GLY A C 1
ATOM 741 O O . GLY A 1 98 ? -6.406 -5.711 -3.896 1.00 97.62 98 GLY A O 1
ATOM 742 N N . MET A 1 99 ? -5.708 -5.281 -5.990 1.00 98.00 99 MET A N 1
ATOM 743 C CA . MET A 1 99 ? -4.977 -6.546 -6.151 1.00 98.00 99 MET A CA 1
ATOM 744 C C . MET A 1 99 ? -3.816 -6.632 -5.156 1.00 98.00 99 MET A C 1
ATOM 746 O O . MET A 1 99 ? -3.662 -7.652 -4.490 1.00 98.00 99 MET A O 1
ATOM 750 N N . LEU A 1 100 ? -3.064 -5.541 -4.974 1.00 98.31 100 LEU A N 1
ATOM 751 C CA . LEU A 1 100 ? -2.014 -5.458 -3.959 1.00 98.31 100 LEU A CA 1
ATOM 752 C C . LEU A 1 100 ? -2.567 -5.644 -2.546 1.00 98.31 100 LEU A C 1
ATOM 754 O O . LEU A 1 100 ? -2.014 -6.443 -1.805 1.00 98.31 100 LEU A O 1
ATOM 758 N N . ALA A 1 101 ? -3.664 -4.980 -2.170 1.00 98.44 101 ALA A N 1
ATOM 759 C CA . ALA A 1 101 ? -4.277 -5.148 -0.850 1.00 98.44 101 ALA A CA 1
ATOM 760 C C . ALA A 1 101 ? -4.728 -6.601 -0.603 1.00 98.44 101 ALA A C 1
ATOM 762 O O . ALA A 1 101 ? -4.486 -7.154 0.472 1.00 98.44 101 ALA A O 1
ATOM 763 N N . TYR A 1 102 ? -5.334 -7.232 -1.614 1.00 97.94 102 TYR A N 1
ATOM 764 C CA . TYR A 1 102 ? -5.727 -8.640 -1.579 1.00 97.94 102 TYR A CA 1
ATOM 765 C C . TYR A 1 102 ? -4.517 -9.565 -1.392 1.00 97.94 102 TYR A C 1
ATOM 767 O O . TYR A 1 102 ? -4.463 -10.326 -0.424 1.00 97.94 102 TYR A O 1
ATOM 775 N N . TRP A 1 103 ? -3.513 -9.470 -2.267 1.00 98.06 103 TRP A N 1
ATOM 776 C CA . TRP A 1 103 ? -2.315 -10.305 -2.189 1.00 98.06 103 TRP A CA 1
ATOM 777 C C . TRP A 1 103 ? -1.493 -10.032 -0.933 1.00 98.06 103 TRP A C 1
ATOM 779 O O . TRP A 1 103 ? -0.950 -10.963 -0.350 1.00 98.06 103 TRP A O 1
ATOM 789 N N . PHE A 1 104 ? -1.453 -8.792 -0.447 1.00 98.56 104 PHE A N 1
ATOM 790 C CA . PHE A 1 104 ? -0.750 -8.452 0.783 1.00 98.56 104 PHE A CA 1
ATOM 791 C C . PHE A 1 104 ? -1.330 -9.186 1.990 1.00 98.56 104 PHE A C 1
ATOM 793 O O . PHE A 1 104 ? -0.577 -9.725 2.800 1.00 98.56 104 PHE A O 1
ATOM 800 N N . ARG A 1 105 ? -2.664 -9.270 2.087 1.00 98.25 105 ARG A N 1
ATOM 801 C CA . ARG A 1 105 ? -3.326 -10.026 3.155 1.00 98.25 105 ARG A CA 1
ATOM 802 C C . ARG A 1 105 ? -3.014 -11.521 3.083 1.00 98.25 105 ARG A C 1
ATOM 804 O O . ARG A 1 105 ? -2.868 -12.144 4.132 1.00 98.25 105 ARG A O 1
ATOM 811 N N . LEU A 1 106 ? -2.910 -12.087 1.880 1.00 97.50 106 LEU A N 1
ATOM 812 C CA . LEU A 1 106 ? -2.577 -13.502 1.691 1.00 97.50 106 LEU A CA 1
ATOM 813 C C . LEU A 1 106 ? -1.109 -13.806 2.014 1.00 97.50 106 LEU A C 1
ATOM 815 O O . LEU A 1 106 ? -0.827 -14.785 2.700 1.00 97.50 106 LEU A O 1
ATOM 819 N N . THR A 1 107 ? -0.186 -12.965 1.546 1.00 98.00 107 THR A N 1
ATOM 820 C CA . THR A 1 107 ? 1.261 -13.199 1.656 1.00 98.00 107 THR A CA 1
ATOM 821 C C . THR A 1 107 ? 1.820 -12.790 3.021 1.00 98.00 107 THR A C 1
ATOM 823 O O . THR A 1 107 ? 2.707 -13.457 3.547 1.00 98.00 107 THR A O 1
ATOM 826 N N . TYR A 1 108 ? 1.286 -11.727 3.634 1.00 98.06 108 TYR A N 1
ATOM 827 C CA . TYR A 1 108 ? 1.734 -11.193 4.926 1.00 98.06 108 TYR A CA 1
ATOM 828 C C . TYR A 1 108 ? 0.580 -11.106 5.946 1.00 98.06 108 TYR A C 1
ATOM 830 O O . TYR A 1 108 ? 0.253 -10.019 6.438 1.00 98.06 108 TYR A O 1
ATOM 838 N N . PRO A 1 109 ? -0.034 -12.241 6.336 1.00 97.38 109 PRO A N 1
ATOM 839 C CA . PRO A 1 109 ? -1.207 -12.250 7.212 1.00 97.38 109 PRO A CA 1
ATOM 840 C C . PRO A 1 109 ? -0.922 -11.773 8.646 1.00 97.38 109 PRO A C 1
ATOM 842 O O . PRO A 1 109 ? -1.857 -11.471 9.383 1.00 97.38 109 PRO A O 1
ATOM 845 N N . ALA A 1 110 ? 0.347 -11.701 9.059 1.00 95.88 110 ALA A N 1
ATOM 846 C CA . ALA A 1 110 ? 0.745 -11.126 10.345 1.00 95.88 110 ALA A CA 1
ATOM 847 C C . ALA A 1 110 ? 0.822 -9.585 10.315 1.00 95.88 110 ALA A C 1
ATOM 849 O O . ALA A 1 110 ? 0.721 -8.939 11.358 1.00 95.88 110 ALA A O 1
ATOM 850 N N . SER A 1 111 ? 0.992 -8.986 9.131 1.00 96.94 111 SER A N 1
ATOM 851 C CA . SER A 1 111 ? 1.165 -7.536 8.982 1.00 96.94 111 SER A CA 1
ATOM 852 C C . SER A 1 111 ? -0.163 -6.782 8.988 1.00 96.94 111 SER A C 1
ATOM 854 O O . SER A 1 111 ? -0.208 -5.638 9.429 1.00 96.94 111 SER A O 1
ATOM 856 N N . THR A 1 112 ? -1.250 -7.407 8.529 1.00 97.56 112 THR A N 1
ATOM 857 C CA . THR A 1 112 ? -2.586 -6.792 8.450 1.00 97.56 112 THR A CA 1
ATOM 858 C C . THR A 1 112 ? -3.645 -7.723 9.016 1.00 97.56 112 THR A C 1
ATOM 860 O O . THR A 1 112 ? -3.534 -8.929 8.854 1.00 97.56 112 THR A O 1
ATOM 863 N N . VAL A 1 113 ? -4.692 -7.197 9.652 1.00 97.62 113 VAL A N 1
ATOM 864 C CA . VAL A 1 113 ? -5.822 -7.992 10.174 1.00 97.62 113 VAL A CA 1
ATOM 865 C C . VAL A 1 113 ? -6.904 -8.240 9.119 1.00 97.62 113 VAL A C 1
ATOM 867 O O . VAL A 1 113 ? -7.721 -9.144 9.266 1.00 97.62 113 VAL A O 1
ATOM 870 N N . GLY A 1 114 ? -6.890 -7.473 8.029 1.00 97.88 114 GLY A N 1
ATOM 871 C CA . GLY A 1 114 ? -7.835 -7.582 6.924 1.00 97.88 114 GLY A CA 1
ATOM 872 C C . GLY A 1 114 ? -7.438 -6.691 5.751 1.00 97.88 114 GLY A C 1
ATOM 873 O O . GLY A 1 114 ? -6.466 -5.935 5.836 1.00 97.88 114 GLY A O 1
ATOM 874 N N . ALA A 1 115 ? -8.198 -6.783 4.661 1.00 98.25 115 ALA A N 1
ATOM 875 C CA . ALA A 1 115 ? -8.006 -5.961 3.474 1.00 98.25 115 ALA A CA 1
ATOM 876 C C . ALA A 1 115 ? -9.341 -5.566 2.832 1.00 98.25 115 ALA A C 1
ATOM 878 O O . ALA A 1 115 ? -10.270 -6.371 2.773 1.00 98.25 115 ALA A O 1
ATOM 879 N N . ILE A 1 116 ? -9.404 -4.346 2.303 1.00 98.06 116 ILE A N 1
ATOM 880 C CA . ILE A 1 116 ? -10.464 -3.849 1.426 1.00 98.06 116 ILE A CA 1
ATOM 881 C C . ILE A 1 116 ? -9.868 -3.715 0.022 1.00 98.06 116 ILE A C 1
ATOM 883 O O . ILE A 1 116 ? -9.123 -2.781 -0.276 1.00 98.06 116 ILE A O 1
ATOM 887 N N . ALA A 1 117 ? -10.184 -4.696 -0.824 1.00 97.81 117 ALA A N 1
ATOM 888 C CA . ALA A 1 117 ? -9.705 -4.819 -2.198 1.00 97.81 117 ALA A CA 1
ATOM 889 C C . ALA A 1 117 ? -10.789 -4.360 -3.189 1.00 97.81 117 ALA A C 1
ATOM 891 O O . ALA A 1 117 ? -11.522 -5.167 -3.762 1.00 97.81 117 ALA A O 1
ATOM 892 N N . ALA A 1 118 ? -10.933 -3.047 -3.360 1.00 97.38 118 ALA A N 1
ATOM 893 C CA . ALA A 1 118 ? -11.995 -2.460 -4.169 1.00 97.38 118 ALA A CA 1
ATOM 894 C C . ALA A 1 118 ? -11.729 -2.641 -5.674 1.00 97.38 118 ALA A C 1
ATOM 896 O O . ALA A 1 118 ? -10.681 -2.244 -6.186 1.00 97.38 118 ALA A O 1
ATOM 897 N N . SER A 1 119 ? -12.697 -3.217 -6.396 1.00 96.00 119 SER A N 1
ATOM 898 C CA . SER A 1 119 ? -12.639 -3.410 -7.855 1.00 96.00 119 SER A CA 1
ATOM 899 C C . SER A 1 119 ? -11.318 -4.032 -8.337 1.00 96.00 119 SER A C 1
ATOM 901 O O . SER A 1 119 ? -10.731 -3.570 -9.313 1.00 96.00 119 SER A O 1
ATOM 903 N N . ALA A 1 120 ? -10.820 -5.037 -7.612 1.00 96.38 120 ALA A N 1
ATOM 904 C CA . ALA A 1 120 ? -9.553 -5.705 -7.888 1.00 96.38 120 ALA A CA 1
ATOM 905 C C . ALA A 1 120 ? -9.736 -6.839 -8.918 1.00 96.38 120 ALA A C 1
ATOM 907 O O . ALA A 1 120 ? -10.357 -7.851 -8.581 1.00 96.38 120 ALA A O 1
ATOM 908 N N . PRO A 1 121 ? -9.176 -6.746 -10.140 1.00 94.00 121 PRO A N 1
ATOM 909 C CA . PRO A 1 121 ? -9.260 -7.812 -11.142 1.00 94.00 121 PRO A CA 1
ATOM 910 C C . PRO A 1 121 ? -8.239 -8.936 -10.869 1.00 94.00 121 PRO A C 1
ATOM 912 O O . PRO A 1 121 ? -7.471 -9.334 -11.740 1.00 94.00 121 PRO A O 1
ATOM 915 N N . ALA A 1 122 ? -8.203 -9.455 -9.636 1.00 88.38 122 ALA A N 1
ATOM 916 C CA . ALA A 1 122 ? -7.185 -10.410 -9.181 1.00 88.38 122 ALA A CA 1
ATOM 917 C C . ALA A 1 122 ? -7.225 -11.763 -9.916 1.00 88.38 122 ALA A C 1
ATOM 919 O O . ALA A 1 122 ? -6.230 -12.482 -9.924 1.00 88.38 122 ALA A O 1
ATOM 920 N N . PHE A 1 123 ? -8.360 -12.096 -10.536 1.00 89.44 123 PHE A N 1
ATOM 921 C CA . PHE A 1 123 ? -8.581 -13.362 -11.237 1.00 89.44 123 PHE A CA 1
ATOM 922 C C . PHE A 1 123 ? -8.538 -13.238 -12.765 1.00 89.44 123 PHE A C 1
ATOM 924 O O . PHE A 1 123 ? -8.662 -14.243 -13.450 1.00 89.44 123 PHE A O 1
ATOM 931 N N . SER A 1 124 ? -8.330 -12.042 -13.321 1.00 86.06 124 SER A N 1
ATOM 932 C CA . SER A 1 124 ? -8.407 -11.800 -14.773 1.00 86.06 124 SER A CA 1
ATOM 933 C C . SER A 1 124 ? -7.276 -12.425 -15.604 1.00 86.06 124 SER A C 1
ATOM 935 O O . SER A 1 124 ? -7.225 -12.206 -16.808 1.00 86.06 124 SER A O 1
ATOM 937 N N . PHE A 1 125 ? -6.368 -13.168 -14.969 1.00 81.81 125 PHE A N 1
ATOM 938 C CA . PHE A 1 125 ? -5.183 -13.772 -15.584 1.00 81.81 125 PHE A CA 1
ATOM 939 C C . PHE A 1 125 ? -5.109 -15.292 -15.364 1.00 81.81 125 PHE A C 1
ATOM 941 O O . PHE A 1 125 ? -4.059 -15.879 -15.603 1.00 81.81 125 PHE A O 1
ATOM 948 N N . LEU A 1 126 ? -6.168 -15.914 -14.830 1.00 75.75 126 LEU A N 1
ATOM 949 C CA . LEU A 1 126 ? -6.181 -17.339 -14.469 1.00 75.75 126 LEU A CA 1
ATOM 950 C C . LEU A 1 126 ? -6.765 -18.264 -15.552 1.00 75.75 126 LEU A C 1
ATOM 952 O O . LEU A 1 126 ? -7.102 -19.402 -15.234 1.00 75.75 126 LEU A O 1
ATOM 956 N N . ASP A 1 127 ? -6.825 -17.810 -16.804 1.00 57.47 127 ASP A N 1
ATOM 957 C CA . ASP A 1 127 ? -7.334 -18.583 -17.946 1.00 57.47 127 ASP A CA 1
ATOM 958 C C . ASP A 1 127 ? -6.218 -18.969 -18.931 1.00 57.47 127 ASP A C 1
ATOM 960 O O . ASP A 1 127 ? -5.401 -18.083 -19.285 1.00 57.47 127 ASP A O 1
#